Protein AF-A0A662VUK8-F1 (afdb_monomer)

Nearest PDB structures (foldseek):
  7vmc-assembly1_C  TM=6.960E-01  e=6.580E-01  Escherichia coli O157:H7 str. EC869
  1ddw-assembly1_A  TM=4.776E-01  e=2.244E+00  Rattus norvegicus
  5khu-assembly1_A  TM=4.462E-01  e=2.553E+00  Homo sapiens
  2rlo-assembly1_A  TM=2.937E-01  e=1.255E+00  Homo sapiens
  2rli-assembly1_A  TM=2.449E-01  e=8.162E+00  Homo sapiens

Foldseek 3Di:
DKDFDDDDDFP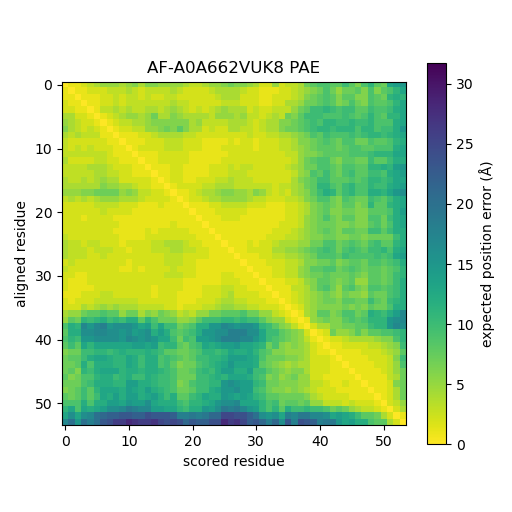DWDDPDPQKIFTAHPVRHTGMMGGNDDPDPVVVVVVVVVVVPD

Solvent-accessible surface area (backbone atoms only — not comparable to full-atom values): 3269 Å² total; per-residue (Å²): 88,77,49,75,78,48,92,78,66,74,64,48,73,45,78,77,49,102,45,31,36,36,28,19,28,89,85,70,49,76,30,31,39,37,37,61,68,70,93,50,65,68,61,54,51,52,53,55,53,64,67,67,74,114

Mean predicted aligned error: 6.07 Å

Secondary structure (DSSP, 8-state):
-EEE-SS---SEEEEEETTEEEEE-TTS-EEEEEE---S-HHHHHHHHHHHTT-

pLDDT: mean 85.24, std 12.16, range [42.53, 97.44]

Radius of gyration: 12.22 Å; Cα contacts (8 Å, |Δi|>4): 80; chains: 1; bounding box: 32×24×23 Å

Sequence (54 aa):
MYIRFKEGKVDKSEPLADNIIVDVDERGEAIGIEILLPKDAKLTEFISKALKVS

Structure (mmCIF, N/CA/C/O backbone):
data_AF-A0A662VUK8-F1
#
_entry.id   AF-A0A662VUK8-F1
#
loop_
_atom_site.group_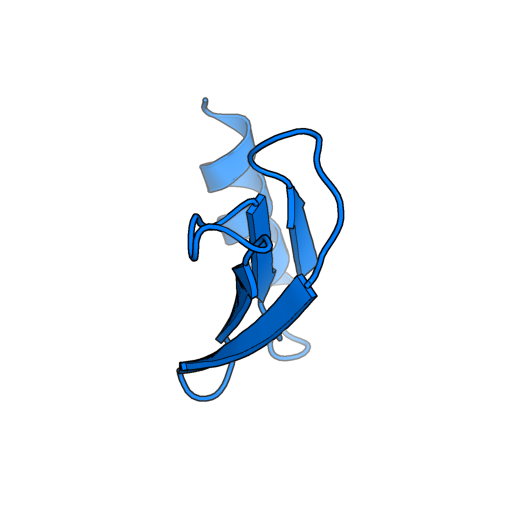PDB
_atom_site.id
_atom_site.type_symbol
_atom_site.label_atom_id
_atom_site.label_alt_id
_atom_site.label_comp_id
_atom_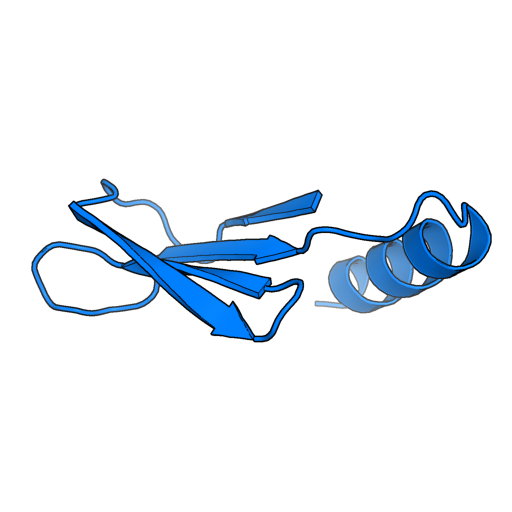site.label_asym_id
_atom_site.label_entity_id
_atom_site.label_seq_id
_atom_site.pdbx_PDB_ins_code
_atom_site.Cartn_x
_atom_site.Cartn_y
_atom_site.Cartn_z
_atom_site.occupancy
_atom_site.B_iso_or_equiv
_atom_site.auth_seq_id
_atom_site.auth_comp_id
_atom_site.auth_asym_id
_atom_site.auth_atom_id
_atom_site.pdbx_PDB_model_num
ATOM 1 N N . MET A 1 1 ? 5.976 1.007 -1.596 1.00 82.75 1 MET A N 1
ATOM 2 C CA . MET A 1 1 ? 5.910 2.371 -1.023 1.00 82.75 1 MET A CA 1
ATOM 3 C C . MET A 1 1 ? 4.541 2.520 -0.407 1.00 82.75 1 MET A C 1
ATOM 5 O O . MET A 1 1 ? 3.579 2.191 -1.081 1.00 82.75 1 MET A O 1
ATOM 9 N N . TYR A 1 2 ? 4.454 2.988 0.831 1.00 87.62 2 TYR A N 1
ATOM 10 C CA . TYR A 1 2 ? 3.180 3.132 1.528 1.00 87.62 2 TYR A CA 1
ATOM 11 C C . TYR A 1 2 ? 2.893 4.606 1.803 1.00 87.62 2 TYR A C 1
ATOM 13 O O . TYR A 1 2 ? 3.782 5.330 2.255 1.00 87.62 2 TYR A O 1
ATOM 21 N N . ILE A 1 3 ? 1.670 5.041 1.512 1.00 88.81 3 ILE A N 1
ATOM 22 C CA . ILE A 1 3 ? 1.181 6.391 1.787 1.00 88.81 3 ILE A CA 1
ATOM 23 C C . ILE A 1 3 ? -0.065 6.245 2.645 1.00 88.81 3 ILE A C 1
ATOM 25 O O . ILE A 1 3 ? -1.021 5.574 2.260 1.00 88.81 3 ILE A O 1
ATOM 29 N N . ARG A 1 4 ? -0.062 6.908 3.798 1.00 91.31 4 ARG A N 1
ATOM 30 C CA . ARG A 1 4 ? -1.226 6.975 4.673 1.00 91.31 4 ARG A CA 1
ATOM 31 C C . ARG A 1 4 ? -1.963 8.283 4.433 1.00 91.31 4 ARG A C 1
ATOM 33 O O . ARG A 1 4 ? -1.350 9.344 4.506 1.00 91.31 4 ARG A O 1
ATOM 40 N N . PHE A 1 5 ? -3.260 8.199 4.159 1.00 88.38 5 PHE A N 1
ATOM 41 C CA . PHE A 1 5 ? -4.096 9.377 3.918 1.00 88.38 5 PHE A CA 1
ATOM 42 C C . PHE A 1 5 ? -4.717 9.909 5.207 1.00 88.38 5 PHE A C 1
ATOM 44 O O . PHE A 1 5 ? -4.802 11.118 5.402 1.00 88.38 5 PHE A O 1
ATOM 51 N N . LYS A 1 6 ? -5.148 9.003 6.090 1.00 88.56 6 LYS A N 1
ATOM 52 C CA . LYS A 1 6 ? -5.787 9.336 7.366 1.00 88.56 6 LYS A CA 1
ATOM 53 C C . LYS A 1 6 ? -5.390 8.360 8.469 1.00 88.56 6 LYS A C 1
ATOM 55 O O . LYS A 1 6 ? -5.026 7.209 8.221 1.00 88.56 6 LYS A O 1
ATOM 60 N N . GLU A 1 7 ? -5.474 8.837 9.706 1.00 88.94 7 GLU A N 1
ATOM 61 C CA . GLU A 1 7 ? -5.408 7.975 10.883 1.00 88.94 7 GLU A CA 1
ATOM 62 C C . GLU A 1 7 ? -6.661 7.092 10.950 1.00 88.94 7 GLU A C 1
ATOM 64 O O . GLU A 1 7 ? -7.768 7.530 10.642 1.00 88.94 7 GLU A O 1
ATOM 69 N N . GLY A 1 8 ? -6.481 5.829 11.325 1.00 90.19 8 GLY A N 1
ATOM 70 C CA . GLY A 1 8 ? -7.536 4.819 11.273 1.00 90.19 8 GLY A CA 1
ATOM 71 C C . GLY A 1 8 ? -6.979 3.399 11.260 1.00 90.19 8 GLY A C 1
ATOM 72 O O . GLY A 1 8 ? -5.797 3.191 10.968 1.00 90.19 8 GLY A O 1
ATOM 73 N N . LYS A 1 9 ? -7.823 2.427 11.610 1.00 94.44 9 LYS A N 1
ATOM 74 C CA . LYS A 1 9 ? -7.477 1.003 11.607 1.00 94.44 9 LYS A CA 1
ATOM 75 C C . LYS A 1 9 ? -7.871 0.383 10.266 1.00 94.44 9 LYS A C 1
ATOM 77 O O . LYS A 1 9 ? -8.998 0.575 9.822 1.00 94.44 9 LYS A O 1
ATOM 82 N N . VAL A 1 10 ? -6.953 -0.377 9.673 1.00 95.81 10 VAL A N 1
ATOM 83 C CA . VAL A 1 10 ? -7.223 -1.190 8.480 1.00 95.81 10 VAL A CA 1
ATOM 84 C C . VAL A 1 10 ? -8.219 -2.288 8.850 1.00 95.81 10 VAL A C 1
ATOM 86 O O . VAL A 1 10 ? -7.967 -3.051 9.788 1.00 95.81 10 VAL A O 1
ATOM 89 N N . ASP A 1 11 ? -9.339 -2.347 8.133 1.00 97.44 11 ASP A N 1
ATOM 90 C CA . ASP A 1 11 ? -10.281 -3.470 8.187 1.00 97.44 11 ASP A CA 1
ATOM 91 C C . ASP A 1 11 ? -9.901 -4.522 7.141 1.00 97.44 11 ASP A C 1
ATOM 93 O O . ASP A 1 11 ? -9.707 -5.695 7.464 1.00 97.44 11 ASP A O 1
ATOM 97 N N . LYS A 1 12 ? -9.685 -4.078 5.898 1.00 96.12 12 LYS A N 1
ATOM 98 C CA . LYS A 1 12 ? -9.225 -4.924 4.795 1.00 96.12 12 LYS A CA 1
ATOM 99 C C . LYS A 1 12 ? -8.356 -4.145 3.809 1.00 96.12 12 LYS A C 1
ATOM 101 O O . LYS A 1 12 ? -8.447 -2.922 3.709 1.00 96.12 12 LYS A O 1
ATOM 106 N N . SER A 1 13 ? -7.552 -4.889 3.062 1.00 96.38 13 SER A N 1
ATOM 107 C CA . SER A 1 13 ? -6.725 -4.378 1.971 1.00 96.38 13 SER A CA 1
ATOM 108 C C . SER A 1 13 ? -7.188 -5.012 0.667 1.00 96.38 13 SER A C 1
ATOM 110 O O . SER A 1 13 ? -7.345 -6.233 0.591 1.00 96.38 13 SER A O 1
ATOM 112 N N . GLU A 1 14 ? -7.417 -4.198 -0.357 1.00 95.19 14 GLU A N 1
ATOM 113 C CA . GLU A 1 14 ? -7.953 -4.646 -1.642 1.00 95.19 14 GLU A CA 1
ATOM 114 C C . GLU A 1 14 ? -7.016 -4.256 -2.794 1.00 95.19 14 GLU A C 1
ATOM 116 O O . GLU A 1 14 ? -6.505 -3.133 -2.821 1.00 95.19 14 GLU A O 1
ATOM 121 N N . PRO A 1 15 ? -6.772 -5.153 -3.765 1.00 94.12 15 PRO A N 1
ATOM 122 C CA . PRO A 1 15 ? -6.030 -4.796 -4.964 1.00 94.12 15 PRO A CA 1
ATOM 123 C C . PRO A 1 15 ? -6.875 -3.855 -5.831 1.00 94.12 15 PRO A C 1
ATOM 125 O O . PRO A 1 15 ? -7.981 -4.201 -6.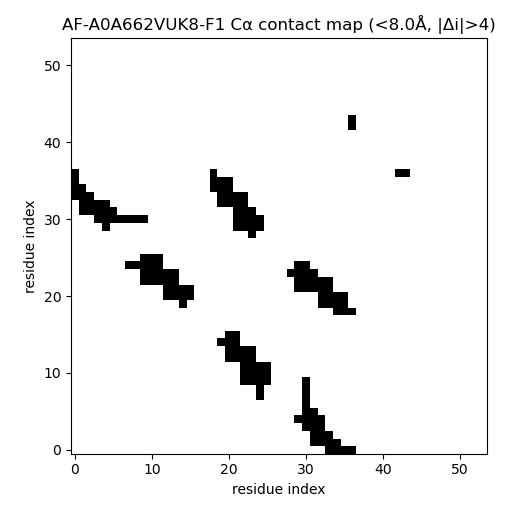243 1.00 94.12 15 PRO A O 1
ATOM 128 N N . LEU A 1 16 ? -6.336 -2.675 -6.135 1.00 91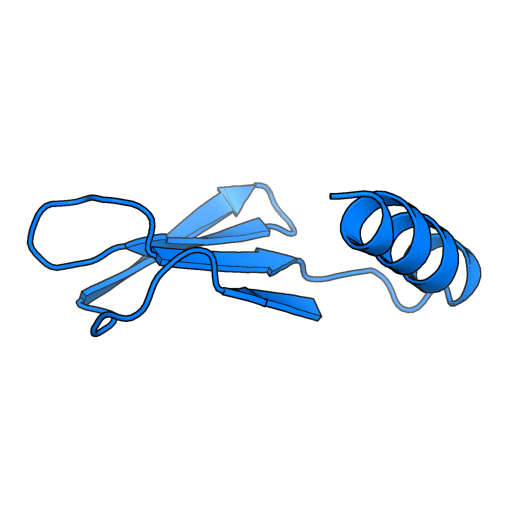.50 16 LEU A N 1
ATOM 129 C CA . LEU A 1 16 ? -6.949 -1.718 -7.061 1.00 91.50 16 LEU A CA 1
ATOM 130 C C . LEU A 1 16 ? -6.401 -1.883 -8.486 1.00 91.50 16 LEU A C 1
ATOM 132 O O . LEU A 1 16 ? -7.123 -1.688 -9.460 1.00 91.50 16 LEU A O 1
ATOM 136 N N . ALA A 1 17 ? -5.120 -2.236 -8.601 1.00 88.69 17 ALA A N 1
ATOM 137 C CA . ALA A 1 17 ? -4.425 -2.526 -9.853 1.00 88.69 17 ALA A CA 1
ATOM 138 C C . ALA A 1 17 ? -3.254 -3.488 -9.584 1.00 88.69 17 ALA A C 1
ATOM 140 O O . ALA A 1 17 ? -2.910 -3.727 -8.427 1.00 88.69 17 ALA A O 1
ATOM 141 N N . ASP A 1 18 ? -2.600 -3.989 -10.637 1.00 85.00 18 ASP A N 1
ATOM 142 C CA . ASP A 1 18 ? -1.509 -4.981 -10.555 1.00 85.00 18 ASP A CA 1
ATOM 143 C C . ASP A 1 18 ? -0.413 -4.642 -9.531 1.00 85.00 18 ASP A C 1
ATOM 145 O O . ASP A 1 18 ? 0.199 -5.524 -8.932 1.00 85.00 18 ASP A O 1
ATOM 149 N N . ASN A 1 19 ? -0.154 -3.353 -9.328 1.00 88.50 19 ASN A N 1
ATOM 150 C CA . ASN A 1 19 ? 0.883 -2.841 -8.446 1.00 88.50 19 ASN A CA 1
ATOM 151 C C . ASN A 1 19 ? 0.355 -1.872 -7.379 1.00 88.50 19 ASN A C 1
ATOM 153 O O . ASN A 1 19 ? 1.140 -1.109 -6.810 1.00 88.50 19 ASN A O 1
ATOM 157 N N . ILE A 1 20 ? -0.957 -1.865 -7.128 1.00 90.50 20 ILE A N 1
ATOM 158 C CA . ILE A 1 20 ? -1.596 -0.946 -6.185 1.00 90.50 20 ILE A CA 1
ATOM 159 C C . ILE A 1 20 ? -2.559 -1.713 -5.284 1.00 90.50 20 ILE A C 1
ATOM 161 O O . ILE A 1 20 ? -3.514 -2.329 -5.756 1.00 90.50 20 ILE A O 1
ATOM 165 N N . ILE A 1 21 ? -2.341 -1.593 -3.981 1.00 95.62 21 ILE A N 1
ATOM 166 C CA . ILE A 1 21 ? -3.206 -2.109 -2.924 1.00 95.62 21 ILE A CA 1
ATOM 167 C C . ILE A 1 21 ? -3.751 -0.910 -2.147 1.00 95.62 21 ILE A C 1
ATOM 169 O O . ILE A 1 21 ? -3.013 0.030 -1.854 1.00 95.62 21 ILE A O 1
ATOM 173 N N . VAL A 1 22 ? -5.040 -0.917 -1.831 1.00 96.19 22 VAL A N 1
ATOM 174 C CA . VAL A 1 22 ? -5.699 0.132 -1.046 1.00 96.19 22 VAL A CA 1
ATOM 175 C C . VAL A 1 22 ? -6.162 -0.453 0.277 1.00 96.19 22 VAL A C 1
ATOM 177 O O . VAL A 1 22 ? -6.838 -1.478 0.301 1.00 96.19 22 VAL A O 1
ATOM 180 N N . ASP A 1 23 ? -5.831 0.233 1.364 1.00 96.81 23 ASP A N 1
ATOM 181 C CA . ASP A 1 23 ? -6.315 -0.096 2.697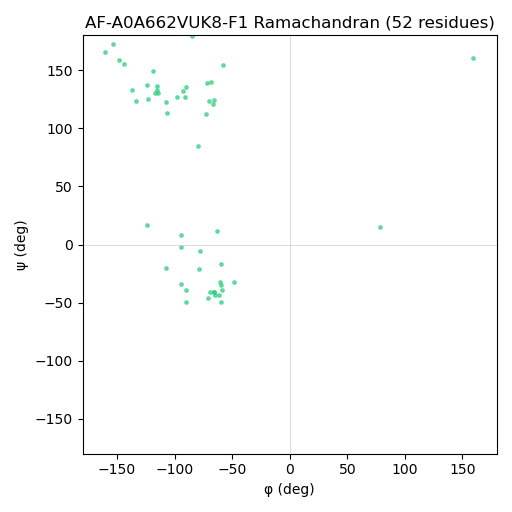 1.00 96.81 23 ASP A CA 1
ATOM 182 C C . ASP A 1 23 ? -7.599 0.680 2.969 1.00 96.81 23 ASP A C 1
ATOM 184 O O . ASP A 1 23 ? -7.626 1.912 2.855 1.00 96.81 23 ASP A O 1
ATOM 188 N N . VAL A 1 24 ? -8.652 -0.030 3.364 1.00 97.06 24 VAL A N 1
ATOM 189 C CA . VAL A 1 24 ? -9.947 0.552 3.722 1.00 97.06 24 VAL A CA 1
ATOM 190 C C . VAL A 1 24 ? -10.306 0.237 5.173 1.00 97.06 24 VAL A C 1
ATOM 192 O O . VAL A 1 24 ? -9.898 -0.785 5.734 1.00 97.06 24 VAL A O 1
ATOM 195 N N . ASP A 1 25 ? -11.049 1.145 5.800 1.00 97.12 25 ASP A N 1
ATOM 196 C CA . ASP A 1 25 ? -11.616 0.935 7.134 1.00 97.12 25 ASP A CA 1
ATOM 197 C C . ASP A 1 25 ? -12.960 0.185 7.091 1.00 97.12 25 ASP A C 1
ATOM 199 O O . ASP A 1 25 ? -13.481 -0.154 6.027 1.00 97.12 25 ASP A O 1
ATOM 203 N N . GLU A 1 26 ? -13.541 -0.053 8.270 1.00 97.06 26 GLU A N 1
ATOM 204 C CA . GLU A 1 26 ? -14.822 -0.755 8.455 1.00 97.06 26 GLU A CA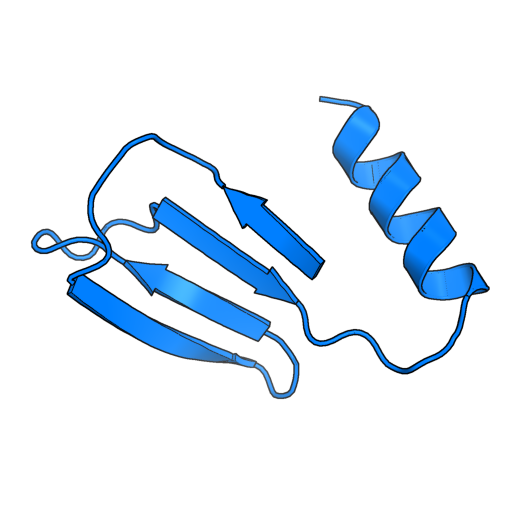 1
ATOM 205 C C . GLU A 1 26 ? -16.013 -0.075 7.750 1.00 97.06 26 GLU A C 1
ATOM 207 O O . GLU A 1 26 ? -17.068 -0.684 7.572 1.00 97.06 26 GLU A O 1
ATOM 212 N N . ARG A 1 27 ? -15.865 1.196 7.351 1.00 95.75 27 ARG A N 1
ATOM 213 C CA . ARG A 1 27 ? -16.884 1.970 6.628 1.00 95.75 27 ARG A CA 1
ATOM 214 C C . ARG A 1 27 ? -16.679 1.915 5.115 1.00 95.75 27 ARG A C 1
ATOM 216 O O . ARG A 1 27 ? -17.488 2.471 4.376 1.00 95.75 27 ARG A O 1
ATOM 223 N N . GLY A 1 28 ? -15.619 1.247 4.655 1.00 93.50 28 GLY A N 1
ATOM 224 C CA . GLY A 1 28 ? -15.227 1.180 3.252 1.00 93.50 28 GLY A CA 1
ATOM 225 C C . GLY A 1 28 ? -14.504 2.432 2.758 1.00 93.50 28 GLY A C 1
ATOM 226 O O . GLY A 1 28 ? -14.382 2.625 1.550 1.00 93.50 28 GLY A O 1
ATOM 227 N N . GLU A 1 29 ? -14.030 3.300 3.653 1.00 95.12 29 GLU A N 1
ATOM 228 C CA . GLU A 1 29 ? -13.295 4.495 3.256 1.00 95.12 29 GLU A CA 1
ATOM 229 C C . GLU A 1 29 ? -11.788 4.205 3.166 1.00 95.12 29 GLU A C 1
ATOM 231 O O . GLU A 1 29 ? -11.199 3.625 4.078 1.00 95.12 29 GLU A O 1
ATOM 236 N N . ALA A 1 30 ? -11.132 4.680 2.103 1.00 94.25 30 ALA A N 1
ATOM 237 C CA . ALA A 1 30 ? -9.692 4.501 1.913 1.00 94.25 30 ALA A CA 1
ATOM 238 C C . ALA A 1 30 ? -8.876 5.263 2.972 1.00 94.25 30 ALA A C 1
ATOM 240 O O . ALA A 1 30 ? -8.971 6.487 3.081 1.00 94.25 30 ALA A O 1
ATOM 241 N N . ILE A 1 31 ? -8.052 4.547 3.740 1.00 96.56 31 ILE A N 1
ATOM 242 C CA . ILE A 1 31 ? -7.177 5.102 4.787 1.00 96.56 31 ILE A CA 1
ATOM 243 C C . ILE A 1 31 ? -5.692 5.102 4.391 1.00 96.56 31 ILE A C 1
ATOM 245 O O . ILE A 1 31 ? -4.911 5.892 4.933 1.00 96.56 31 ILE A O 1
ATOM 249 N N . GLY A 1 32 ? -5.304 4.273 3.420 1.00 94.88 32 GLY A N 1
ATOM 250 C CA . GLY A 1 32 ? -3.932 4.168 2.931 1.00 94.88 32 GLY A CA 1
ATOM 251 C C . GLY A 1 32 ? -3.846 3.527 1.549 1.00 94.88 32 GLY A C 1
ATOM 252 O O . GLY A 1 32 ? -4.808 2.944 1.049 1.00 94.88 32 GLY A O 1
ATOM 253 N N . ILE A 1 33 ? -2.682 3.662 0.921 1.00 93.75 33 ILE A N 1
ATOM 254 C CA . ILE A 1 33 ? -2.349 3.032 -0.356 1.00 93.75 33 ILE A CA 1
ATOM 255 C C . ILE A 1 33 ? -0.932 2.468 -0.287 1.00 93.75 33 ILE A C 1
ATOM 257 O O . ILE A 1 33 ? 0.020 3.140 0.125 1.00 93.75 33 ILE A O 1
ATOM 261 N N . GLU A 1 34 ? -0.780 1.232 -0.734 1.00 90.94 34 GLU A N 1
ATOM 262 C CA . GLU A 1 34 ? 0.503 0.609 -0.985 1.00 90.94 34 GLU A CA 1
ATOM 263 C C . GLU A 1 34 ? 0.726 0.492 -2.492 1.00 90.94 34 GLU A C 1
ATOM 265 O O . GLU A 1 34 ? -0.045 -0.111 -3.233 1.00 90.94 34 GLU A O 1
ATOM 270 N N . ILE A 1 35 ? 1.823 1.085 -2.948 1.00 88.81 35 ILE A N 1
ATOM 271 C CA . ILE A 1 35 ? 2.271 1.029 -4.331 1.00 88.81 35 ILE A CA 1
ATOM 272 C C . ILE 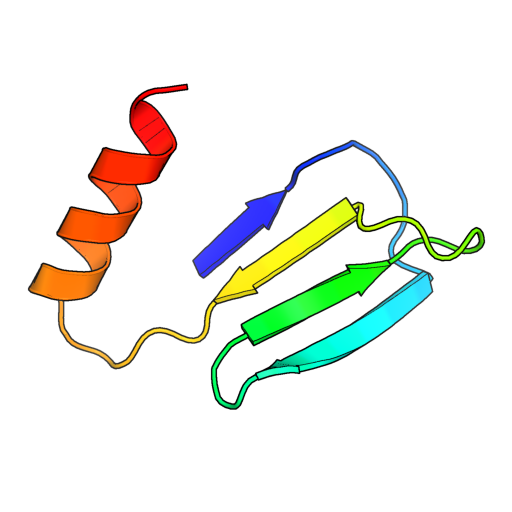A 1 35 ? 3.483 0.106 -4.393 1.00 88.81 35 ILE A C 1
ATOM 274 O O . ILE A 1 35 ? 4.564 0.424 -3.872 1.00 88.81 35 ILE A O 1
ATOM 278 N N . LEU A 1 36 ? 3.314 -1.033 -5.052 1.00 85.62 36 LEU A N 1
ATOM 279 C CA . LEU A 1 36 ? 4.362 -2.006 -5.323 1.00 85.62 36 LEU A CA 1
ATOM 280 C C . LEU A 1 36 ? 5.181 -1.528 -6.521 1.00 85.62 36 LEU A C 1
ATOM 282 O O . LEU A 1 36 ? 4.926 -1.861 -7.675 1.00 85.62 36 LEU A O 1
ATOM 286 N N . LEU A 1 37 ? 6.167 -0.679 -6.253 1.00 77.38 37 LEU A N 1
ATOM 287 C CA . LEU A 1 37 ? 7.012 -0.162 -7.318 1.00 77.38 37 LEU A CA 1
ATOM 288 C C . LEU A 1 37 ? 7.954 -1.254 -7.845 1.00 77.38 37 LEU A C 1
ATOM 290 O O . LEU A 1 37 ? 8.541 -1.994 -7.047 1.00 77.38 37 LEU A O 1
ATOM 294 N N . PRO A 1 38 ? 8.164 -1.333 -9.172 1.00 71.56 38 PRO A N 1
ATOM 295 C CA . PRO A 1 38 ? 9.300 -2.070 -9.703 1.00 71.56 38 PRO A CA 1
ATOM 296 C C . PRO A 1 38 ? 10.591 -1.482 -9.117 1.00 71.56 38 PRO A C 1
ATOM 298 O O . PRO A 1 38 ? 10.639 -0.306 -8.759 1.00 71.56 38 PRO A O 1
ATOM 301 N N . LYS A 1 39 ? 11.663 -2.280 -9.042 1.00 67.44 39 LYS A N 1
ATOM 302 C CA . LYS A 1 39 ? 12.954 -1.893 -8.428 1.00 67.44 39 LYS A CA 1
ATOM 303 C C . LYS A 1 39 ? 13.687 -0.726 -9.125 1.00 67.44 39 LYS A C 1
ATOM 305 O O . LYS A 1 39 ? 14.856 -0.485 -8.836 1.00 67.44 39 LYS A O 1
ATOM 310 N N . ASP A 1 40 ? 13.041 -0.011 -10.042 1.00 76.88 40 ASP A N 1
ATOM 311 C CA . ASP A 1 40 ? 13.616 1.151 -10.703 1.00 76.88 40 ASP A CA 1
ATOM 312 C C . ASP A 1 40 ? 13.681 2.351 -9.739 1.00 76.88 40 ASP A C 1
ATOM 314 O O . ASP A 1 40 ? 12.671 2.939 -9.328 1.00 76.88 40 ASP A O 1
ATOM 318 N N . ALA A 1 41 ? 14.912 2.723 -9.387 1.00 68.38 41 ALA A N 1
ATOM 319 C CA . ALA A 1 41 ? 15.212 3.845 -8.509 1.00 68.38 41 ALA A CA 1
ATOM 320 C C . ALA A 1 41 ? 14.705 5.191 -9.062 1.00 68.38 41 ALA A C 1
ATOM 322 O O . ALA A 1 41 ? 14.287 6.045 -8.279 1.00 68.38 41 ALA A O 1
ATOM 323 N N . LYS A 1 42 ? 14.672 5.380 -10.392 1.00 76.44 42 LYS A N 1
ATOM 324 C CA . LYS A 1 42 ? 14.214 6.639 -11.007 1.00 76.44 42 LYS A CA 1
ATOM 325 C C . LYS A 1 42 ? 12.714 6.845 -10.832 1.00 76.44 42 LYS A C 1
ATOM 327 O O . LYS A 1 42 ? 12.275 7.954 -10.533 1.00 76.44 42 LYS A O 1
ATOM 332 N N . LEU A 1 43 ? 11.932 5.776 -10.982 1.00 73.31 43 LEU A N 1
ATOM 333 C CA . LEU A 1 43 ? 10.484 5.825 -10.779 1.00 73.31 43 LEU A CA 1
ATOM 334 C C . LEU A 1 43 ? 10.146 6.124 -9.313 1.00 73.31 43 LEU A C 1
ATOM 336 O O . LEU A 1 43 ? 9.275 6.944 -9.025 1.00 73.31 43 LEU A O 1
ATOM 340 N N . THR A 1 44 ? 10.889 5.509 -8.390 1.00 73.56 44 THR A N 1
ATOM 341 C CA . THR A 1 44 ? 10.741 5.751 -6.948 1.00 73.56 44 THR A CA 1
ATOM 342 C C . THR A 1 44 ? 11.024 7.213 -6.586 1.00 73.56 44 THR A C 1
ATOM 344 O O . THR A 1 44 ? 10.263 7.817 -5.825 1.00 73.56 44 THR A O 1
ATOM 347 N N . GLU A 1 45 ? 12.074 7.815 -7.155 1.00 77.50 45 GLU A N 1
ATOM 348 C CA . GLU A 1 45 ? 12.407 9.227 -6.934 1.00 77.50 45 GLU A CA 1
ATOM 349 C C . GLU A 1 45 ? 11.331 10.171 -7.495 1.00 77.50 45 GLU A C 1
ATOM 351 O O . GLU A 1 45 ? 10.929 11.121 -6.818 1.00 77.50 45 GLU A O 1
ATOM 356 N N . PHE A 1 46 ? 10.835 9.901 -8.707 1.00 80.88 46 PHE A N 1
ATOM 357 C CA . PHE A 1 46 ? 9.796 10.708 -9.350 1.00 80.88 46 PHE A CA 1
ATOM 358 C C . PHE A 1 46 ? 8.512 10.757 -8.514 1.00 80.88 46 PHE A C 1
ATOM 360 O O . PHE A 1 46 ? 8.004 11.838 -8.212 1.00 80.88 46 PHE A O 1
ATOM 367 N N . ILE A 1 47 ? 8.028 9.593 -8.076 1.00 73.88 47 ILE A N 1
ATOM 368 C CA . ILE A 1 47 ? 6.806 9.491 -7.271 1.00 73.88 47 ILE A CA 1
ATOM 369 C C . ILE A 1 47 ? 7.001 10.146 -5.898 1.00 73.88 47 ILE A C 1
ATOM 371 O O . ILE A 1 47 ? 6.137 10.895 -5.443 1.00 73.88 47 ILE A O 1
ATOM 375 N N . SER A 1 48 ? 8.166 9.949 -5.271 1.00 73.38 48 SER A N 1
ATOM 376 C CA . SER A 1 48 ? 8.494 10.605 -3.998 1.00 73.38 48 SER A CA 1
ATOM 377 C C . SER A 1 48 ? 8.485 12.133 -4.106 1.00 73.38 48 SER A C 1
ATOM 379 O O . SER A 1 48 ? 8.107 12.808 -3.151 1.00 73.38 48 SER A O 1
ATOM 381 N N . LYS A 1 49 ? 8.897 12.701 -5.249 1.00 80.38 49 LYS A N 1
ATOM 382 C CA . LYS A 1 49 ? 8.812 14.149 -5.496 1.00 80.38 49 LYS A CA 1
ATOM 383 C C . LYS A 1 49 ? 7.371 14.605 -5.692 1.00 80.38 49 LYS A C 1
ATOM 385 O O . LYS A 1 49 ? 6.989 15.591 -5.078 1.00 80.38 49 LYS A O 1
ATOM 390 N N . ALA A 1 50 ? 6.577 13.892 -6.491 1.00 74.56 50 ALA A N 1
ATOM 391 C CA . ALA A 1 50 ? 5.184 14.256 -6.760 1.00 74.56 50 ALA A CA 1
ATOM 392 C C . ALA A 1 50 ? 4.329 14.314 -5.480 1.00 74.56 50 ALA A C 1
ATOM 394 O O . ALA A 1 50 ? 3.523 15.222 -5.317 1.00 74.56 50 ALA A O 1
ATOM 395 N N . LEU A 1 51 ? 4.553 13.385 -4.547 1.00 71.50 51 LEU A N 1
ATOM 396 C CA . LEU A 1 51 ? 3.811 13.309 -3.283 1.00 71.50 51 LEU A CA 1
ATOM 397 C C . LEU A 1 51 ? 4.282 14.306 -2.219 1.00 71.50 51 LEU A C 1
ATOM 399 O O . LEU A 1 51 ? 3.535 14.605 -1.299 1.00 71.50 51 LEU A O 1
ATOM 403 N N . LYS A 1 52 ? 5.511 14.828 -2.320 1.00 66.75 52 L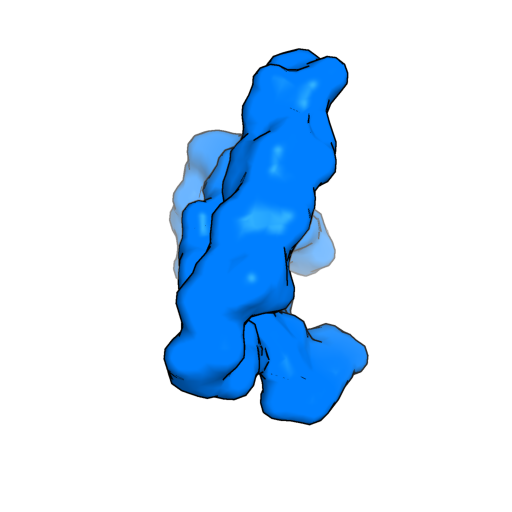YS A N 1
ATOM 404 C CA . LYS A 1 52 ? 6.027 15.867 -1.410 1.00 66.75 52 LYS A CA 1
ATOM 405 C C . LYS A 1 52 ? 5.505 17.274 -1.725 1.00 66.75 52 LYS A C 1
ATOM 407 O O . LYS A 1 52 ? 5.837 18.200 -0.995 1.00 66.75 52 LYS A O 1
ATOM 412 N N . VAL A 1 53 ? 4.763 17.452 -2.819 1.00 47.62 53 VAL A N 1
ATOM 413 C CA . VAL A 1 53 ? 4.292 18.763 -3.307 1.00 47.62 53 VAL A CA 1
ATOM 414 C C . VAL A 1 53 ? 2.875 19.109 -2.805 1.00 47.62 53 VAL A C 1
ATOM 416 O O . VAL A 1 53 ? 2.313 20.120 -3.213 1.00 47.62 53 VAL A O 1
ATOM 419 N N . SER A 1 54 ? 2.299 18.324 -1.892 1.00 42.53 54 SER A N 1
ATOM 420 C CA . SER A 1 54 ? 1.034 18.647 -1.208 1.00 42.53 54 SER A CA 1
ATOM 421 C C . SER A 1 54 ? 1.246 19.345 0.128 1.00 42.53 54 SER A C 1
ATOM 423 O O . SER A 1 54 ? 2.046 18.796 0.922 1.00 42.53 54 SER A O 1
#